Protein AF-A0A7C4DKN0-F1 (afdb_monomer_lite)

Structure (mmCIF, N/CA/C/O backbone):
data_AF-A0A7C4DKN0-F1
#
_entry.id   AF-A0A7C4DKN0-F1
#
loop_
_atom_site.group_PDB
_atom_site.id
_atom_site.type_symbol
_atom_site.label_atom_id
_atom_site.label_alt_id
_atom_site.label_comp_id
_atom_site.label_asym_id
_atom_site.label_entity_id
_atom_site.label_seq_id
_atom_site.pdbx_PDB_ins_code
_atom_site.Cartn_x
_atom_site.Cartn_y
_atom_site.Cartn_z
_atom_site.occupancy
_atom_site.B_iso_or_equiv
_atom_site.auth_seq_id
_atom_site.auth_comp_id
_atom_site.auth_asym_id
_atom_site.auth_atom_id
_atom_site.pdbx_PDB_model_num
ATOM 1 N N . MET A 1 1 ? -18.391 1.505 6.468 1.00 79.38 1 MET A N 1
ATOM 2 C CA . MET A 1 1 ? -19.465 0.574 6.854 1.00 79.38 1 MET A CA 1
ATOM 3 C C . MET A 1 1 ? -19.474 0.459 8.360 1.00 79.38 1 MET A C 1
ATOM 5 O O . MET A 1 1 ? -18.388 0.571 8.924 1.00 79.38 1 MET A O 1
ATOM 9 N N . ASP A 1 2 ? -20.644 0.269 8.961 1.00 76.69 2 ASP A N 1
ATOM 10 C CA . ASP A 1 2 ? -20.774 -0.026 10.389 1.00 76.69 2 ASP A CA 1
ATOM 11 C C . ASP A 1 2 ? -20.245 -1.444 10.713 1.00 76.69 2 ASP A C 1
ATOM 13 O O . ASP A 1 2 ? -19.720 -2.154 9.838 1.00 76.69 2 ASP A O 1
ATOM 17 N N . GLU A 1 3 ? -20.388 -1.875 11.966 1.00 69.94 3 GLU A N 1
ATOM 18 C CA . GLU A 1 3 ? -19.996 -3.216 12.409 1.00 69.94 3 GLU A CA 1
ATOM 19 C C . GLU A 1 3 ? -20.795 -4.341 11.725 1.00 69.94 3 GLU A C 1
ATOM 21 O O . GLU A 1 3 ? -20.265 -5.439 11.532 1.00 69.94 3 GLU A O 1
ATOM 26 N N . HIS A 1 4 ? -22.010 -4.043 11.257 1.00 76.62 4 HIS A N 1
ATOM 27 C CA . HIS A 1 4 ? -22.906 -4.955 10.541 1.00 76.62 4 HIS A CA 1
ATOM 28 C C . HIS A 1 4 ? -22.703 -4.951 9.016 1.00 76.62 4 HIS A C 1
ATOM 30 O O . HIS A 1 4 ? -23.285 -5.773 8.310 1.00 76.62 4 HIS A O 1
ATOM 36 N N . GLY A 1 5 ? -21.849 -4.069 8.490 1.00 74.81 5 GLY A N 1
ATOM 37 C CA . GLY A 1 5 ? -21.560 -3.958 7.061 1.00 74.81 5 GLY A CA 1
ATOM 38 C C . GLY A 1 5 ? -22.416 -2.940 6.296 1.00 74.81 5 GLY A C 1
ATOM 39 O O . GLY A 1 5 ? -22.242 -2.819 5.083 1.00 74.81 5 GLY A O 1
ATOM 40 N N . ASN A 1 6 ? -23.275 -2.167 6.962 1.00 80.81 6 ASN A N 1
ATOM 41 C CA . ASN A 1 6 ? -24.103 -1.139 6.327 1.00 80.81 6 ASN A CA 1
ATOM 42 C C . ASN A 1 6 ? -23.279 0.110 5.989 1.00 80.81 6 ASN A C 1
ATOM 44 O O . ASN A 1 6 ? -22.376 0.499 6.731 1.00 80.81 6 ASN A O 1
ATOM 48 N N . GLU A 1 7 ? -23.562 0.779 4.868 1.00 86.81 7 GLU A N 1
ATOM 49 C CA . GLU A 1 7 ? -22.899 2.043 4.515 1.00 86.81 7 GLU A CA 1
ATOM 50 C C . GLU A 1 7 ? -23.314 3.148 5.506 1.00 86.81 7 GLU A C 1
ATOM 52 O O . GLU A 1 7 ? -24.445 3.612 5.472 1.00 86.81 7 GLU A O 1
ATOM 57 N N . MET A 1 8 ? -22.402 3.583 6.388 1.00 83.50 8 MET A N 1
ATOM 58 C CA . MET A 1 8 ? -22.687 4.685 7.327 1.00 83.50 8 MET A CA 1
ATOM 59 C C . MET A 1 8 ? -22.784 6.033 6.614 1.00 83.50 8 MET A C 1
ATOM 61 O O . MET A 1 8 ? -23.611 6.875 6.945 1.00 83.50 8 MET A O 1
ATOM 65 N N . TRP A 1 9 ? -21.873 6.269 5.671 1.00 87.44 9 TRP A N 1
ATOM 66 C CA . TRP A 1 9 ? -21.805 7.498 4.897 1.00 87.44 9 TRP A CA 1
ATOM 67 C C . TRP A 1 9 ? -20.869 7.338 3.704 1.00 87.44 9 TRP A C 1
ATOM 69 O O . TRP A 1 9 ? -19.957 6.507 3.697 1.00 87.44 9 TRP A O 1
ATOM 79 N N . ARG A 1 10 ? -21.070 8.211 2.718 1.00 87.88 10 ARG A N 1
ATOM 80 C CA . ARG A 1 10 ? -20.241 8.350 1.524 1.00 87.88 10 ARG A CA 1
ATOM 81 C C . ARG A 1 10 ? -19.612 9.737 1.503 1.00 87.88 10 ARG A C 1
ATOM 83 O O . ARG A 1 10 ? -20.308 10.732 1.678 1.00 87.88 10 ARG A O 1
ATOM 90 N N . ILE A 1 11 ? -18.300 9.804 1.285 1.00 84.69 11 ILE A N 1
ATOM 91 C CA . ILE A 1 11 ? -17.563 11.066 1.146 1.00 84.69 11 ILE A CA 1
ATOM 92 C C . ILE A 1 11 ? -16.889 11.082 -0.220 1.00 84.69 11 ILE A C 1
ATOM 94 O O . ILE A 1 11 ? -16.156 10.157 -0.569 1.00 84.69 11 ILE A O 1
ATOM 98 N N . ALA A 1 12 ? -17.138 12.142 -0.986 1.00 81.69 12 ALA A N 1
ATOM 99 C CA . ALA A 1 12 ? -16.414 12.423 -2.215 1.00 81.69 12 ALA A CA 1
ATOM 100 C C . ALA A 1 12 ? -15.190 13.295 -1.901 1.00 81.69 12 ALA A C 1
ATOM 102 O O . ALA A 1 12 ? -15.287 14.272 -1.161 1.00 81.69 12 ALA A O 1
ATOM 103 N N . GLY A 1 13 ? -14.037 12.935 -2.461 1.00 76.44 13 GLY A N 1
ATOM 104 C CA . GLY A 1 13 ? -12.805 13.717 -2.367 1.00 76.44 13 GLY A CA 1
ATOM 105 C C . GLY A 1 13 ? -12.349 14.253 -3.720 1.00 76.44 13 GLY A C 1
ATOM 106 O O . GLY A 1 13 ? -13.063 14.190 -4.720 1.00 76.44 13 GLY A O 1
ATOM 107 N N . ARG A 1 14 ? -11.120 14.768 -3.754 1.00 77.00 14 ARG A N 1
ATOM 108 C CA . ARG A 1 14 ? -10.420 15.136 -4.989 1.00 77.00 14 ARG A CA 1
ATOM 109 C C . ARG A 1 14 ? -9.762 13.900 -5.606 1.00 77.00 14 ARG A C 1
ATOM 111 O O . ARG A 1 14 ? -9.652 12.853 -4.976 1.00 77.00 14 ARG A O 1
ATOM 118 N N . ARG A 1 15 ? -9.234 14.052 -6.828 1.00 68.56 15 ARG A N 1
ATOM 119 C CA . ARG A 1 15 ? -8.551 12.982 -7.584 1.00 68.56 15 ARG A CA 1
ATOM 120 C C . ARG A 1 15 ? -7.482 12.227 -6.779 1.00 68.56 15 ARG A C 1
ATOM 122 O O . ARG A 1 15 ? -7.258 11.053 -7.039 1.00 68.56 15 ARG A O 1
ATOM 129 N N . THR A 1 16 ? -6.802 12.904 -5.856 1.00 69.00 16 THR A N 1
ATOM 130 C CA . THR A 1 16 ? -5.643 12.368 -5.127 1.00 69.00 16 THR A CA 1
ATOM 131 C C . THR A 1 16 ? -5.848 12.281 -3.619 1.00 69.00 16 THR A C 1
ATOM 133 O O . THR A 1 16 ? -4.931 11.862 -2.922 1.00 69.00 16 THR A O 1
ATOM 136 N N . SER A 1 17 ? -6.996 12.711 -3.090 1.00 73.56 17 SER A N 1
ATOM 137 C CA . SER A 1 17 ? -7.225 12.705 -1.645 1.00 73.56 17 SER A CA 1
ATOM 138 C C . SER A 1 17 ? -8.704 12.749 -1.286 1.00 73.56 17 SER A C 1
ATOM 140 O O . SER A 1 17 ? -9.500 13.457 -1.901 1.00 73.56 17 SER A O 1
ATOM 142 N N . VAL A 1 18 ? -9.051 12.027 -0.227 1.00 79.44 18 VAL A N 1
ATOM 143 C CA . VAL A 1 18 ? -10.327 12.139 0.477 1.00 79.44 18 VAL A CA 1
ATOM 144 C C . VAL A 1 18 ? -9.994 12.586 1.894 1.00 79.44 18 VAL A C 1
ATOM 146 O O . VAL A 1 18 ? -9.136 11.986 2.534 1.00 79.44 18 VAL A O 1
ATOM 149 N N . SER A 1 19 ? -10.638 13.650 2.370 1.00 83.69 19 SER A N 1
ATOM 150 C CA . SER A 1 19 ? -10.526 14.083 3.763 1.00 83.69 19 SER A CA 1
ATOM 151 C C . SER A 1 19 ? -11.803 13.689 4.492 1.00 83.69 19 SER A C 1
ATOM 153 O O . SER A 1 19 ? -12.901 13.967 4.009 1.00 83.69 19 SER A O 1
ATOM 155 N N . ILE A 1 20 ? -11.654 13.002 5.622 1.00 86.75 20 ILE A N 1
ATOM 156 C CA . ILE A 1 20 ? -12.771 12.661 6.499 1.00 86.75 20 ILE A CA 1
ATOM 157 C C . ILE A 1 20 ? -12.892 13.789 7.533 1.00 86.75 20 ILE A C 1
ATOM 159 O O . ILE A 1 20 ? -11.918 14.017 8.257 1.00 86.75 20 ILE A O 1
ATOM 163 N N . PRO A 1 21 ? -14.044 14.480 7.615 1.00 87.81 21 PRO A N 1
ATOM 164 C CA . PRO A 1 21 ? -14.259 15.549 8.583 1.00 87.81 21 PRO A CA 1
ATOM 165 C C . PRO A 1 21 ? -14.038 15.078 10.022 1.00 87.81 21 PRO A C 1
ATOM 167 O O . PRO A 1 21 ? -14.437 13.964 10.374 1.00 87.81 21 PRO A O 1
ATOM 170 N N . THR A 1 22 ? -13.407 15.917 10.846 1.00 87.88 22 THR A N 1
ATOM 171 C CA . THR A 1 22 ? -12.997 15.584 12.220 1.00 87.88 22 THR A CA 1
ATOM 172 C C . THR A 1 22 ? -14.174 15.151 13.091 1.00 87.88 22 THR A C 1
ATOM 174 O O . THR A 1 22 ? -14.055 14.213 13.875 1.00 87.88 22 THR A O 1
ATOM 177 N N . GLU A 1 23 ? -15.348 15.754 12.907 1.00 89.12 23 GLU A N 1
ATOM 178 C CA . GLU A 1 23 ? -16.578 15.408 13.624 1.00 89.12 23 GLU A CA 1
ATOM 179 C C . GLU A 1 23 ? -17.045 13.965 13.370 1.00 89.12 23 GLU A C 1
ATOM 181 O O . GLU A 1 23 ? -17.764 13.389 14.184 1.00 89.12 23 GLU A O 1
ATOM 186 N N . LYS A 1 24 ? -16.601 13.337 12.272 1.00 87.38 24 LYS A N 1
ATOM 187 C CA . LYS A 1 24 ? -16.901 11.932 11.961 1.00 87.38 24 LYS A CA 1
ATOM 188 C C . LYS A 1 24 ? -15.871 10.956 12.523 1.00 87.38 24 LYS A C 1
ATOM 190 O O . LYS A 1 24 ? -16.097 9.749 12.454 1.00 87.38 24 LYS A O 1
ATOM 195 N N . HIS A 1 25 ? -14.751 11.430 13.078 1.00 90.00 25 HIS A N 1
ATOM 196 C CA . HIS A 1 25 ? -13.654 10.554 13.513 1.00 90.00 25 HIS A CA 1
ATOM 197 C C . HIS A 1 25 ? -14.057 9.628 14.658 1.00 90.00 25 HIS A C 1
ATOM 199 O O . HIS A 1 25 ? -13.599 8.492 14.702 1.00 90.00 25 HIS A O 1
ATOM 205 N N . GLN A 1 26 ? -14.975 10.062 15.524 1.00 88.88 26 GLN A N 1
ATOM 206 C CA . GLN A 1 26 ? -15.505 9.240 16.620 1.00 88.88 26 GLN A CA 1
ATOM 207 C C . GLN A 1 26 ? -16.286 8.008 16.132 1.00 88.88 26 GLN A C 1
ATOM 209 O O . GLN A 1 26 ? -16.460 7.058 16.885 1.00 88.88 26 GLN A O 1
ATOM 214 N N . GLN A 1 27 ? -16.725 8.000 14.869 1.00 88.38 27 GLN A N 1
ATOM 215 C CA . GLN A 1 27 ? -17.439 6.881 14.249 1.00 88.38 27 GLN A CA 1
ATOM 216 C C . GLN A 1 27 ? -16.493 5.917 13.518 1.00 88.38 27 GLN A C 1
ATOM 218 O O . GLN A 1 27 ? -16.951 4.946 12.931 1.00 88.38 27 GLN A O 1
ATOM 223 N N . LEU A 1 28 ? -15.186 6.186 13.460 1.00 90.31 28 LEU A N 1
ATOM 224 C CA . LEU A 1 28 ? -14.227 5.325 12.759 1.00 90.31 28 LEU A CA 1
ATOM 225 C C . LEU A 1 28 ? -13.842 4.051 13.533 1.00 90.31 28 LEU A C 1
ATOM 227 O O . LEU A 1 28 ? -13.706 3.013 12.878 1.00 90.31 28 LEU A O 1
ATOM 231 N N . PRO A 1 29 ? -13.672 4.067 14.870 1.00 91.50 29 PRO A N 1
ATOM 232 C CA . PRO A 1 29 ? -13.256 2.876 15.602 1.00 91.50 29 PRO A CA 1
ATOM 233 C C . PRO A 1 29 ? -14.167 1.668 15.342 1.00 91.50 29 PRO A C 1
ATOM 235 O O . PRO A 1 29 ? -15.387 1.792 15.321 1.00 91.50 29 PRO A O 1
ATOM 238 N N . GLY A 1 30 ? -13.573 0.494 15.101 1.00 89.12 30 GLY A N 1
ATOM 239 C CA . GLY A 1 30 ? -14.299 -0.766 14.859 1.00 89.12 30 GLY A CA 1
ATOM 240 C C . GLY A 1 30 ? -14.945 -0.912 13.471 1.00 89.12 30 GLY A C 1
ATOM 241 O O . GLY A 1 30 ? -15.369 -2.008 13.091 1.00 89.12 30 GLY A O 1
ATOM 242 N N . ASN A 1 31 ? -14.949 0.150 12.665 1.00 92.06 31 ASN A N 1
ATOM 243 C CA . ASN A 1 31 ? -15.647 0.192 11.384 1.00 92.06 31 ASN A CA 1
ATOM 244 C C . ASN A 1 31 ? -14.744 -0.108 10.180 1.00 92.06 31 ASN A C 1
ATOM 246 O O . ASN A 1 31 ? -13.528 -0.287 10.302 1.00 92.06 31 ASN A O 1
ATOM 250 N N . ILE A 1 32 ? -15.359 -0.225 8.997 1.00 93.44 32 ILE A N 1
ATOM 251 C CA . ILE A 1 32 ? -14.646 -0.471 7.733 1.00 93.44 32 ILE A CA 1
ATOM 252 C C . ILE A 1 32 ? -14.614 0.806 6.895 1.00 93.44 32 ILE A C 1
ATOM 254 O O . ILE A 1 32 ? -15.672 1.323 6.519 1.00 93.44 32 ILE A O 1
ATOM 258 N N . LEU A 1 33 ? -13.422 1.251 6.501 1.00 93.75 33 LEU A N 1
ATOM 259 C CA . LEU A 1 33 ? -13.241 2.296 5.495 1.00 93.75 33 LEU A CA 1
ATOM 260 C C . LEU A 1 33 ? -13.030 1.673 4.109 1.00 93.75 33 LEU A C 1
ATOM 262 O O . LEU A 1 33 ? -12.245 0.742 3.949 1.00 93.75 33 LEU A O 1
ATOM 266 N N . VAL A 1 34 ? -13.710 2.197 3.091 1.00 92.88 34 VAL A N 1
ATOM 267 C CA . VAL A 1 34 ? -13.541 1.776 1.693 1.00 92.88 34 VAL A CA 1
ATOM 268 C C . VAL A 1 34 ? -13.244 3.004 0.845 1.00 92.88 34 VAL A C 1
ATOM 270 O O . VAL A 1 34 ? -13.986 3.980 0.911 1.00 92.88 34 VAL A O 1
ATOM 273 N N . HIS A 1 35 ? -12.190 2.951 0.033 1.00 91.12 35 HIS A N 1
ATOM 274 C CA . HIS A 1 35 ? -11.882 3.977 -0.960 1.00 91.12 35 HIS A CA 1
ATOM 275 C C . HIS A 1 35 ? -11.613 3.349 -2.334 1.00 91.12 35 HIS A C 1
ATOM 277 O O . HIS A 1 35 ? -11.283 2.167 -2.447 1.00 91.12 35 HIS A O 1
ATOM 283 N N . ASN A 1 36 ? -11.773 4.143 -3.393 1.00 89.31 36 ASN A N 1
ATOM 284 C CA . ASN A 1 36 ? -11.681 3.678 -4.776 1.00 89.31 36 ASN A CA 1
ATOM 285 C C . ASN A 1 36 ? -10.457 4.276 -5.479 1.00 89.31 36 ASN A C 1
ATOM 287 O O . ASN A 1 36 ? -10.170 5.460 -5.315 1.00 89.31 36 ASN A O 1
ATOM 291 N N . HIS A 1 37 ? -9.788 3.488 -6.320 1.00 88.88 37 HIS A N 1
ATOM 292 C CA . HIS A 1 37 ? -8.804 3.955 -7.302 1.00 88.88 37 HIS A CA 1
ATOM 293 C C . HIS A 1 37 ? -9.436 3.809 -8.689 1.00 88.88 37 HIS A C 1
ATOM 295 O O . HIS A 1 37 ? -9.289 2.762 -9.307 1.00 88.88 37 HIS A O 1
ATOM 301 N N . PRO A 1 38 ? -10.189 4.804 -9.184 1.00 84.44 38 PRO A N 1
ATOM 302 C CA . PRO A 1 38 ? -11.074 4.612 -10.337 1.00 84.44 38 PRO A CA 1
ATOM 303 C C . PRO A 1 38 ? -10.343 4.502 -11.680 1.00 84.44 38 PRO A C 1
ATOM 305 O O . PRO A 1 38 ? -10.955 4.159 -12.682 1.00 84.44 38 PRO A O 1
ATOM 308 N N . GLN A 1 39 ? -9.057 4.848 -11.727 1.00 85.94 39 GLN A N 1
ATOM 309 C CA . GLN A 1 39 ? -8.314 4.947 -12.976 1.00 85.94 39 GLN A CA 1
ATOM 310 C C . GLN A 1 39 ? -7.658 3.607 -13.335 1.00 85.94 39 GLN A C 1
ATOM 312 O O . GLN A 1 39 ? -6.993 3.012 -12.489 1.00 85.94 39 GLN A O 1
ATOM 317 N N . GLU A 1 40 ? -7.771 3.174 -14.593 1.00 86.44 40 GLU A N 1
ATOM 318 C CA . GLU A 1 40 ? -7.178 1.919 -15.093 1.00 86.44 40 GLU A CA 1
ATOM 319 C C . GLU A 1 40 ? -5.657 1.861 -14.897 1.00 86.44 40 GLU A C 1
ATOM 321 O O . GLU A 1 40 ? -5.110 0.829 -14.514 1.00 86.44 40 GLU A O 1
ATOM 326 N N . GLN A 1 41 ? -4.954 2.989 -15.041 1.00 85.25 41 GLN A N 1
ATOM 327 C CA . GLN A 1 41 ? -3.514 3.060 -14.761 1.00 85.25 41 GLN A CA 1
ATOM 328 C C . GLN A 1 41 ? -3.150 2.766 -13.296 1.00 85.25 41 GLN A C 1
ATOM 330 O O . GLN A 1 41 ? -1.996 2.462 -13.000 1.00 85.25 41 GLN A O 1
ATOM 335 N N . ASN A 1 42 ? -4.127 2.846 -12.387 1.00 85.56 42 ASN A N 1
ATOM 336 C CA . ASN A 1 42 ? -3.962 2.558 -10.967 1.00 85.56 42 ASN A CA 1
ATOM 337 C C . ASN A 1 42 ? -4.513 1.173 -10.588 1.00 85.56 42 ASN A C 1
ATOM 339 O O . ASN A 1 42 ? -4.554 0.839 -9.408 1.00 85.56 42 ASN A O 1
ATOM 343 N N . ALA A 1 43 ? -4.924 0.349 -11.560 1.00 89.50 43 ALA A N 1
ATOM 344 C CA . ALA A 1 43 ? -5.594 -0.924 -11.303 1.00 89.50 43 ALA A CA 1
ATOM 345 C C . ALA A 1 43 ? -4.770 -1.896 -10.442 1.00 89.50 43 ALA A C 1
ATOM 347 O O . ALA A 1 43 ? -5.346 -2.684 -9.691 1.00 89.50 43 ALA A O 1
ATOM 348 N N . ASP A 1 44 ? -3.440 -1.828 -10.516 1.00 92.12 44 ASP A N 1
ATOM 349 C CA . ASP A 1 44 ? -2.529 -2.673 -9.737 1.00 92.12 44 ASP A CA 1
ATOM 350 C C . ASP A 1 44 ? -2.032 -2.005 -8.433 1.00 92.12 44 ASP A C 1
ATOM 352 O O . ASP A 1 44 ? -1.320 -2.641 -7.659 1.00 92.12 44 ASP A O 1
ATOM 356 N N . PHE A 1 45 ? -2.372 -0.739 -8.156 1.00 92.38 45 PHE A N 1
ATOM 357 C CA . PHE A 1 45 ? -1.871 -0.030 -6.974 1.00 92.38 45 PHE A CA 1
ATOM 358 C C . PHE A 1 45 ? -2.635 -0.410 -5.704 1.00 92.38 45 PHE A C 1
ATOM 360 O O . PHE A 1 45 ? -3.859 -0.382 -5.645 1.00 92.38 45 PHE A O 1
ATOM 367 N N . THR A 1 46 ? -1.880 -0.760 -4.665 1.00 94.50 46 THR A N 1
ATOM 368 C CA . THR A 1 46 ? -2.399 -1.164 -3.353 1.00 94.50 46 THR A CA 1
ATOM 369 C C . THR A 1 46 ? -2.634 0.013 -2.416 1.00 94.50 46 THR A C 1
ATOM 371 O O . THR A 1 46 ? -2.370 1.161 -2.757 1.00 94.50 46 THR A O 1
ATOM 374 N N . LEU A 1 47 ? -3.087 -0.311 -1.203 1.00 94.44 47 LEU A N 1
ATOM 375 C CA . LEU A 1 47 ? -3.035 0.554 -0.025 1.00 94.44 47 LEU A CA 1
ATOM 376 C C . LEU A 1 47 ? -1.640 1.186 0.138 1.00 94.44 47 LEU A C 1
ATOM 378 O O . LEU A 1 47 ? -0.631 0.482 0.103 1.00 94.44 47 LEU A O 1
ATOM 382 N N . SER A 1 48 ? -1.597 2.494 0.332 1.00 93.69 48 SER A N 1
ATOM 383 C CA . SER A 1 48 ? -0.408 3.270 0.686 1.00 93.69 48 SER A CA 1
ATOM 384 C C . SER A 1 48 ? -0.041 3.109 2.166 1.00 93.69 48 SER A C 1
ATOM 386 O O . SER A 1 48 ? -0.787 2.527 2.953 1.00 93.69 48 SER A O 1
ATOM 388 N N . ASP A 1 49 ? 1.106 3.645 2.576 1.00 94.56 49 ASP A N 1
ATOM 389 C CA . ASP A 1 49 ? 1.436 3.811 3.993 1.00 94.56 49 ASP A CA 1
ATOM 390 C C . ASP A 1 49 ? 0.421 4.685 4.732 1.00 94.56 49 ASP A C 1
ATOM 392 O O . ASP A 1 49 ? 0.044 4.341 5.850 1.00 94.56 49 ASP A O 1
ATOM 396 N N . ALA A 1 50 ? -0.077 5.748 4.095 1.00 93.62 50 ALA A N 1
ATOM 397 C CA . ALA A 1 50 ? -1.106 6.608 4.675 1.00 93.62 50 ALA A CA 1
ATOM 398 C C . ALA A 1 50 ? -2.393 5.831 5.002 1.00 93.62 50 ALA A C 1
ATOM 400 O O . ALA A 1 50 ? -3.010 6.070 6.036 1.00 93.62 50 ALA A O 1
ATOM 401 N N . ASP A 1 51 ? -2.766 4.851 4.174 1.00 94.81 51 ASP A N 1
ATOM 402 C CA . ASP A 1 51 ? -3.921 3.986 4.431 1.00 94.81 51 ASP A CA 1
ATOM 403 C C . ASP A 1 51 ? -3.731 3.127 5.688 1.00 94.81 51 ASP A C 1
ATOM 405 O O . ASP A 1 51 ? -4.645 2.997 6.504 1.00 94.81 51 ASP A O 1
ATOM 409 N N . ALA A 1 52 ? -2.537 2.557 5.867 1.00 94.94 52 ALA A N 1
ATOM 410 C CA . ALA A 1 52 ? -2.211 1.768 7.051 1.00 94.94 52 ALA A CA 1
ATOM 411 C C . ALA A 1 52 ? -2.113 2.644 8.309 1.00 94.94 52 ALA A C 1
ATOM 413 O O . ALA A 1 52 ? -2.601 2.255 9.369 1.00 94.94 52 ALA A O 1
ATOM 414 N N . GLN A 1 53 ? -1.532 3.842 8.196 1.00 95.19 53 GLN A N 1
ATOM 415 C CA . GLN A 1 53 ? -1.502 4.811 9.291 1.00 95.19 53 GLN A CA 1
ATOM 416 C C . GLN A 1 53 ? -2.912 5.210 9.708 1.00 95.19 53 GLN A C 1
ATOM 418 O O . GLN A 1 53 ? -3.223 5.156 10.893 1.00 95.19 53 GLN A O 1
ATOM 423 N N . PHE A 1 54 ? -3.777 5.527 8.744 1.00 94.31 54 PHE A N 1
ATOM 424 C CA . PHE A 1 54 ? -5.159 5.903 9.009 1.00 94.31 54 PHE A CA 1
ATOM 425 C C . PHE A 1 54 ? -5.938 4.761 9.677 1.00 94.31 54 PHE A C 1
ATOM 427 O O . PHE A 1 54 ? -6.623 4.983 10.676 1.00 94.31 54 PHE A O 1
ATOM 434 N N . LEU A 1 55 ? -5.779 3.527 9.175 1.00 95.19 55 LEU A N 1
ATOM 435 C CA . LEU A 1 55 ? -6.323 2.309 9.788 1.00 95.19 55 LEU A CA 1
ATOM 436 C C . LEU A 1 55 ? -5.942 2.206 11.273 1.00 95.19 55 LEU A C 1
ATOM 438 O O . LEU A 1 55 ? -6.813 2.018 12.121 1.00 95.19 55 LEU A O 1
ATOM 442 N N . ILE A 1 56 ? -4.650 2.346 11.578 1.00 95.69 56 ILE A N 1
ATOM 443 C CA . ILE A 1 56 ? -4.101 2.172 12.927 1.00 95.69 56 ILE A CA 1
ATOM 444 C C . ILE A 1 56 ? -4.507 3.323 13.852 1.00 95.69 56 ILE A C 1
ATOM 446 O O . ILE A 1 56 ? -5.006 3.078 14.946 1.00 95.69 56 ILE A O 1
ATOM 450 N N . GLN A 1 57 ? -4.305 4.570 13.426 1.00 93.94 57 GLN A N 1
ATOM 451 C CA . GLN A 1 57 ? -4.525 5.764 14.249 1.00 93.94 57 GLN A CA 1
ATOM 452 C C . GLN A 1 57 ? -5.988 5.912 14.664 1.00 93.94 57 GLN A C 1
ATOM 454 O O . GLN A 1 57 ? -6.271 6.224 15.819 1.00 93.94 57 GLN A O 1
ATOM 459 N N . HIS A 1 58 ? -6.914 5.626 13.748 1.00 92.44 58 HIS A N 1
ATOM 460 C CA . HIS A 1 58 ? -8.347 5.761 13.999 1.00 92.44 58 HIS A CA 1
ATOM 461 C C . HIS A 1 58 ? -9.013 4.468 14.487 1.00 92.44 58 HIS A C 1
ATOM 463 O O . HIS A 1 58 ? -10.234 4.431 14.625 1.00 92.44 58 HIS A O 1
ATOM 469 N N . GLY A 1 59 ? -8.237 3.408 14.748 1.00 92.06 59 GLY A N 1
ATOM 470 C CA . GLY A 1 59 ? -8.758 2.150 15.287 1.00 92.06 59 GLY A CA 1
ATOM 471 C C . GLY A 1 59 ? -9.794 1.477 14.382 1.00 92.06 59 GLY A C 1
ATOM 472 O O . GLY A 1 59 ? -10.700 0.805 14.877 1.00 92.06 59 GLY A O 1
ATOM 473 N N . LEU A 1 60 ? -9.696 1.676 13.064 1.00 93.25 60 LEU A N 1
ATOM 474 C CA . LEU A 1 60 ? -10.573 1.017 12.100 1.00 93.25 60 LEU A CA 1
ATOM 475 C C . LEU A 1 60 ? -10.391 -0.502 12.211 1.00 93.25 60 LEU A C 1
ATOM 477 O O . LEU A 1 60 ? -9.285 -1.006 12.396 1.00 93.25 60 LEU A O 1
ATOM 481 N N . ARG A 1 61 ? -11.465 -1.268 12.027 1.00 92.56 61 ARG A N 1
ATOM 482 C CA . ARG A 1 61 ? -11.349 -2.729 11.917 1.00 92.56 61 ARG A CA 1
ATOM 483 C C . ARG A 1 61 ? -10.670 -3.124 10.612 1.00 92.56 61 ARG A C 1
ATOM 485 O O . ARG A 1 61 ? -9.908 -4.089 10.566 1.00 92.56 61 ARG A O 1
ATOM 492 N N . GLN A 1 62 ? -10.968 -2.389 9.543 1.00 94.81 62 GLN A N 1
ATOM 493 C CA . GLN A 1 62 ? -10.465 -2.684 8.210 1.00 94.81 62 GLN A CA 1
ATOM 494 C C . GLN A 1 62 ? -10.442 -1.445 7.318 1.00 94.81 62 GLN A C 1
ATOM 496 O O . GLN A 1 62 ? -11.330 -0.594 7.380 1.00 94.81 62 GLN A O 1
ATOM 501 N N . ILE A 1 63 ? -9.480 -1.410 6.403 1.00 95.94 63 ILE A N 1
ATOM 502 C CA . ILE A 1 63 ? -9.475 -0.515 5.249 1.00 95.94 63 ILE A CA 1
ATOM 503 C C . ILE A 1 63 ? -9.443 -1.324 3.949 1.00 95.94 63 ILE A C 1
ATOM 505 O O . ILE A 1 63 ? -8.775 -2.358 3.852 1.00 95.94 63 ILE A O 1
ATOM 509 N N . ARG A 1 64 ? -10.197 -0.873 2.944 1.00 95.62 64 ARG A N 1
ATOM 510 C CA . ARG A 1 64 ? -10.271 -1.489 1.616 1.00 95.62 64 ARG A CA 1
ATOM 511 C C . ARG A 1 64 ? -9.962 -0.462 0.531 1.00 95.62 64 ARG A C 1
ATOM 513 O O . ARG A 1 64 ? -10.606 0.583 0.487 1.00 95.62 64 ARG A O 1
ATOM 520 N N . ALA A 1 65 ? -9.056 -0.806 -0.378 1.00 94.31 65 ALA A N 1
ATOM 521 C CA . ALA A 1 65 ? -8.874 -0.104 -1.645 1.00 94.31 65 ALA A CA 1
ATOM 522 C C . ALA A 1 65 ? -9.501 -0.934 -2.768 1.00 94.31 65 ALA A C 1
ATOM 524 O O . ALA A 1 65 ? -9.182 -2.114 -2.933 1.00 94.31 65 ALA A O 1
ATOM 525 N N . VAL A 1 66 ? -10.408 -0.332 -3.530 1.00 93.56 66 VAL A N 1
ATOM 526 C CA . VAL A 1 66 ? -11.087 -0.976 -4.656 1.00 93.56 66 VAL A CA 1
ATOM 527 C C . VAL A 1 66 ? -10.577 -0.369 -5.954 1.00 93.56 66 VAL A C 1
ATOM 529 O O . VAL A 1 66 ? -10.731 0.826 -6.194 1.00 93.56 66 VAL A O 1
ATOM 532 N N . THR A 1 67 ? -9.995 -1.200 -6.808 1.00 93.31 67 THR A N 1
ATOM 533 C CA . THR A 1 67 ? -9.521 -0.819 -8.141 1.00 93.31 67 THR A CA 1
ATOM 534 C C . THR A 1 67 ? -10.373 -1.512 -9.212 1.00 93.31 67 THR A C 1
ATOM 536 O O . THR A 1 67 ? -11.177 -2.392 -8.874 1.00 93.31 67 THR A O 1
ATOM 539 N N . PRO A 1 68 ? -10.236 -1.164 -10.505 1.00 93.81 68 PRO A N 1
ATOM 540 C CA . PRO A 1 68 ? -10.907 -1.883 -11.585 1.00 93.81 68 PR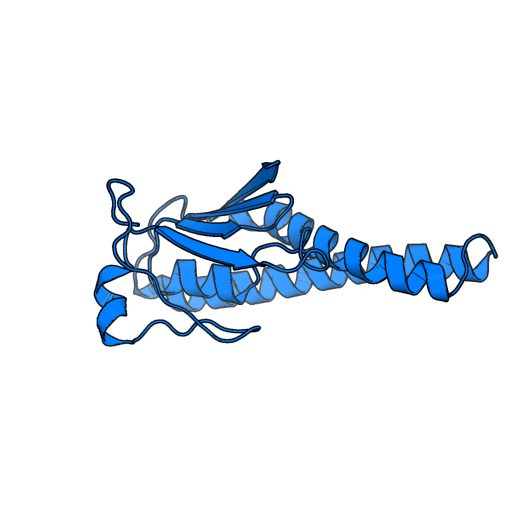O A CA 1
ATOM 541 C C . PRO A 1 68 ? -10.628 -3.392 -11.583 1.00 93.81 68 PRO A C 1
ATOM 543 O O . PRO A 1 68 ? -11.512 -4.182 -11.893 1.00 93.81 68 PRO A O 1
ATOM 546 N N . LYS A 1 69 ? -9.426 -3.804 -11.162 1.00 93.94 69 LYS A N 1
ATOM 547 C CA . LYS A 1 69 ? -8.940 -5.187 -11.282 1.00 93.94 69 LYS A CA 1
ATOM 548 C C . LYS A 1 69 ? -8.913 -5.959 -9.965 1.00 93.94 69 LYS A C 1
ATOM 550 O O . LYS A 1 69 ? -9.026 -7.186 -9.958 1.00 93.94 69 LYS A O 1
ATOM 555 N N . TYR A 1 70 ? -8.732 -5.260 -8.850 1.00 95.75 70 TYR A N 1
ATOM 556 C CA . TYR A 1 70 ? -8.500 -5.880 -7.555 1.00 95.75 70 TYR A CA 1
ATOM 557 C C . TYR A 1 70 ? -9.257 -5.183 -6.432 1.00 95.75 70 TYR A C 1
ATOM 559 O O . TYR A 1 70 ? -9.666 -4.025 -6.513 1.00 95.75 70 TYR A O 1
ATOM 567 N N . 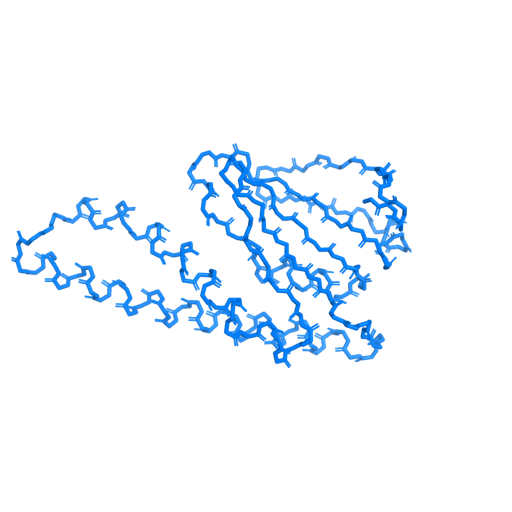ARG A 1 71 ? -9.404 -5.915 -5.334 1.00 96.19 71 ARG A N 1
ATOM 568 C CA . ARG A 1 71 ? -9.708 -5.371 -4.019 1.00 96.19 71 ARG A CA 1
ATOM 569 C C . ARG A 1 71 ? -8.531 -5.675 -3.102 1.00 96.19 71 ARG A C 1
ATOM 571 O O . ARG A 1 71 ? -8.130 -6.829 -2.955 1.00 96.19 71 ARG A O 1
ATOM 578 N N . PHE A 1 72 ? -7.986 -4.640 -2.481 1.00 96.88 72 PHE A N 1
ATOM 579 C CA . PHE A 1 72 ? -6.955 -4.753 -1.458 1.00 96.88 72 PHE A CA 1
ATOM 580 C C . PHE A 1 72 ? -7.581 -4.502 -0.102 1.00 96.88 72 PHE A C 1
ATOM 582 O O . PHE A 1 72 ? -8.360 -3.565 0.053 1.00 96.88 72 PHE A O 1
ATOM 589 N N . LEU A 1 73 ? -7.252 -5.345 0.866 1.00 96.81 73 LEU A N 1
ATOM 590 C CA . LEU A 1 73 ? -7.806 -5.293 2.208 1.00 96.81 73 LEU A CA 1
ATOM 591 C C . LEU A 1 73 ? -6.658 -5.280 3.206 1.00 96.81 73 LEU A C 1
ATOM 593 O O . LEU A 1 73 ? -5.680 -6.017 3.040 1.00 96.81 73 LEU A O 1
ATOM 597 N N . MET A 1 74 ? -6.802 -4.466 4.244 1.00 97.62 74 MET A N 1
ATOM 598 C CA . MET A 1 74 ? -5.948 -4.520 5.419 1.00 97.62 74 MET A CA 1
ATOM 599 C C . MET A 1 74 ? -6.789 -4.442 6.683 1.00 97.62 74 MET A C 1
ATOM 601 O O . MET A 1 74 ? -7.662 -3.586 6.791 1.00 97.62 74 MET A O 1
ATOM 605 N N . GLU A 1 75 ? -6.539 -5.353 7.615 1.00 96.19 75 GLU A N 1
ATOM 606 C CA . GLU A 1 75 ? -7.253 -5.472 8.888 1.00 96.19 75 GLU A CA 1
ATOM 607 C C . GLU A 1 75 ? -6.268 -5.411 10.051 1.00 96.19 75 GLU A C 1
ATOM 609 O O . GLU A 1 75 ? -5.153 -5.927 9.943 1.00 96.19 75 GLU A O 1
ATOM 614 N N . LEU A 1 76 ? -6.705 -4.859 11.182 1.00 92.12 76 LEU A N 1
ATOM 615 C CA . LEU A 1 76 ? -6.034 -5.082 12.459 1.00 92.12 76 LEU A CA 1
ATOM 616 C C . LEU A 1 76 ? -6.407 -6.481 12.962 1.00 92.12 76 LEU A C 1
ATOM 618 O O . LEU A 1 76 ? -7.576 -6.771 13.204 1.00 92.12 76 LEU A O 1
ATOM 622 N N . ALA A 1 77 ? -5.418 -7.360 13.133 1.00 88.69 77 ALA A N 1
ATOM 623 C CA . ALA A 1 77 ? -5.641 -8.699 13.677 1.00 88.69 77 ALA A CA 1
ATOM 624 C C . ALA A 1 77 ? -6.147 -8.644 15.126 1.00 88.69 77 ALA A C 1
ATOM 626 O O . ALA A 1 77 ? -6.869 -9.544 15.559 1.00 88.69 77 ALA A O 1
ATOM 627 N N . ARG A 1 78 ? -5.750 -7.601 15.865 1.00 84.19 78 ARG A N 1
ATOM 628 C CA . ARG A 1 78 ? -6.238 -7.248 17.201 1.00 84.19 78 ARG A CA 1
ATOM 629 C C . ARG A 1 78 ? -6.280 -5.721 17.335 1.00 84.19 78 ARG A C 1
ATOM 631 O O . ARG A 1 78 ? -5.391 -5.067 16.786 1.00 84.19 78 ARG A O 1
ATOM 638 N N . PRO A 1 79 ? -7.266 -5.151 18.048 1.00 82.25 79 PRO A N 1
ATOM 639 C CA . PRO A 1 79 ? -7.263 -3.730 18.374 1.00 82.25 79 PRO A CA 1
ATOM 640 C C . PRO A 1 79 ? -5.990 -3.344 19.135 1.00 82.25 79 PRO A C 1
ATOM 642 O O . PRO A 1 79 ? -5.536 -4.092 20.000 1.00 82.25 79 PRO A O 1
ATOM 645 N N . LEU A 1 80 ? -5.431 -2.181 18.808 1.00 86.62 80 LEU A N 1
ATOM 646 C CA . LEU A 1 80 ? -4.308 -1.590 19.536 1.00 86.62 80 LEU A CA 1
ATOM 647 C C . LEU A 1 80 ? -4.829 -0.606 20.582 1.00 86.62 80 LEU A C 1
ATOM 649 O O . LEU A 1 80 ? -5.779 0.145 20.315 1.00 86.62 80 LEU A O 1
ATOM 653 N N . GLU A 1 81 ? -4.166 -0.583 21.736 1.00 87.44 81 GLU A N 1
ATOM 654 C CA . GLU A 1 81 ? -4.380 0.442 22.756 1.00 87.44 81 GLU A CA 1
ATOM 655 C C . GLU A 1 81 ? -4.036 1.826 22.198 1.00 87.44 81 GLU A C 1
ATOM 657 O O . GLU A 1 81 ? -3.103 1.972 21.402 1.00 87.44 81 GLU A O 1
ATOM 662 N N . ASP A 1 82 ? -4.772 2.854 22.624 1.00 84.12 82 ASP A N 1
ATOM 663 C CA . ASP A 1 82 ? -4.621 4.219 22.103 1.00 84.12 82 ASP A CA 1
ATOM 664 C C . ASP A 1 82 ? -3.181 4.740 22.238 1.00 84.12 82 ASP A C 1
ATOM 666 O O . ASP A 1 82 ? -2.658 5.373 21.319 1.00 84.12 82 ASP A O 1
ATOM 670 N N . THR A 1 83 ? -2.502 4.390 23.334 1.00 89.50 83 THR A N 1
ATOM 671 C CA . THR A 1 83 ? -1.108 4.771 23.618 1.00 89.50 83 THR A CA 1
ATOM 672 C C . THR A 1 83 ? -0.100 4.191 22.621 1.00 89.50 83 THR A C 1
ATOM 674 O O . THR A 1 83 ? 0.970 4.764 22.429 1.00 89.50 83 THR A O 1
ATOM 677 N N . GLN A 1 84 ? -0.431 3.083 21.951 1.00 91.25 84 GLN A N 1
ATOM 678 C CA . GLN A 1 84 ? 0.461 2.377 21.026 1.00 91.25 84 GLN A CA 1
ATOM 679 C C . GLN A 1 84 ? 0.242 2.771 19.561 1.00 91.25 84 GLN A C 1
ATOM 681 O O . GLN A 1 84 ? 1.111 2.523 18.717 1.00 91.25 84 GLN A O 1
ATOM 686 N N . ARG A 1 85 ? -0.915 3.359 19.227 1.00 92.12 85 ARG A N 1
ATOM 687 C CA . ARG A 1 85 ? -1.336 3.578 17.832 1.00 92.12 85 ARG A CA 1
ATOM 688 C C . ARG A 1 85 ? -0.391 4.489 17.063 1.00 92.12 85 ARG A C 1
ATOM 690 O O . ARG A 1 85 ? -0.024 4.155 15.941 1.00 92.12 85 ARG A O 1
ATOM 697 N N . ALA A 1 86 ? 0.016 5.612 17.652 1.00 93.50 86 ALA A N 1
ATOM 698 C CA . ALA A 1 86 ? 0.862 6.591 16.970 1.00 93.50 86 ALA A CA 1
ATOM 699 C C . ALA A 1 86 ? 2.243 6.012 16.606 1.00 93.50 86 ALA A C 1
ATOM 701 O O . ALA A 1 86 ? 2.622 6.043 15.435 1.00 93.50 86 ALA A O 1
ATOM 702 N N . ASP A 1 87 ? 2.943 5.408 17.576 1.00 95.00 87 ASP A N 1
ATOM 703 C CA . ASP A 1 87 ? 4.247 4.760 17.351 1.00 95.00 87 ASP A CA 1
ATOM 704 C C . ASP A 1 87 ? 4.133 3.608 16.343 1.00 95.00 87 ASP A C 1
ATOM 706 O O . ASP A 1 87 ? 4.909 3.511 15.389 1.00 95.00 87 ASP A O 1
ATOM 710 N N . THR A 1 88 ? 3.115 2.756 16.500 1.00 95.50 88 THR A N 1
ATOM 711 C CA . THR A 1 88 ? 2.912 1.615 15.601 1.00 95.50 88 THR A CA 1
ATOM 712 C C . THR A 1 88 ? 2.643 2.078 14.170 1.00 95.50 88 THR A C 1
ATOM 714 O O . THR A 1 88 ? 3.252 1.555 13.236 1.00 95.50 88 THR A O 1
ATOM 717 N N . ALA A 1 89 ? 1.787 3.087 13.983 1.00 96.00 89 ALA A N 1
ATOM 718 C CA . ALA A 1 89 ? 1.489 3.662 12.675 1.00 96.00 89 ALA A CA 1
ATOM 719 C C . ALA A 1 89 ? 2.750 4.214 11.993 1.00 96.00 89 ALA A C 1
ATOM 721 O O . ALA A 1 89 ? 2.991 3.944 10.813 1.00 96.00 89 ALA A O 1
ATOM 722 N N . GLU A 1 90 ? 3.587 4.952 12.726 1.00 96.75 90 GLU A N 1
ATOM 723 C CA . GLU A 1 90 ? 4.833 5.497 12.187 1.00 96.75 90 GLU A CA 1
ATOM 724 C C . GLU A 1 90 ? 5.820 4.389 11.793 1.00 96.75 90 GLU A C 1
ATOM 726 O O . GLU A 1 90 ? 6.389 4.404 10.693 1.00 96.75 90 GLU A O 1
ATOM 731 N N . ARG A 1 91 ? 6.000 3.387 12.660 1.00 97.44 91 ARG A N 1
ATOM 732 C CA . ARG A 1 91 ? 6.899 2.256 12.401 1.00 97.44 91 ARG A CA 1
ATOM 733 C C . ARG A 1 91 ? 6.450 1.445 11.194 1.00 97.44 91 ARG A C 1
ATOM 735 O O . ARG A 1 91 ? 7.286 1.133 10.345 1.00 97.44 91 ARG A O 1
ATOM 742 N N . VAL A 1 92 ? 5.152 1.159 11.077 1.00 96.94 92 VAL A N 1
ATOM 743 C CA . VAL A 1 92 ? 4.561 0.468 9.921 1.00 96.94 92 VAL A CA 1
ATOM 744 C C . VAL A 1 92 ? 4.850 1.231 8.630 1.00 96.94 92 VAL A C 1
ATOM 746 O O . VAL A 1 92 ? 5.386 0.640 7.689 1.00 96.94 92 VAL A O 1
ATOM 749 N N . ALA A 1 93 ? 4.566 2.536 8.591 1.00 96.25 93 ALA A N 1
ATOM 750 C CA . ALA A 1 93 ? 4.789 3.371 7.410 1.00 96.25 93 ALA A CA 1
ATOM 751 C C . ALA A 1 93 ? 6.263 3.386 6.984 1.00 96.25 93 ALA A C 1
ATOM 753 O O . ALA A 1 93 ? 6.601 3.122 5.825 1.00 96.25 93 ALA A O 1
ATOM 754 N N . ARG A 1 94 ? 7.165 3.614 7.945 1.00 97.62 94 ARG A N 1
ATOM 755 C CA . ARG A 1 94 ? 8.613 3.653 7.710 1.00 97.62 94 ARG A CA 1
ATOM 756 C C . ARG A 1 94 ? 9.136 2.318 7.181 1.00 97.62 94 ARG A C 1
ATOM 758 O O . ARG A 1 94 ? 9.915 2.277 6.224 1.00 97.62 94 ARG A O 1
ATOM 765 N N . GLU A 1 95 ? 8.716 1.217 7.796 1.00 97.88 95 GLU A N 1
ATOM 766 C CA . GLU A 1 95 ? 9.125 -0.132 7.413 1.00 97.88 95 GLU A CA 1
ATOM 767 C C . GLU A 1 95 ? 8.592 -0.537 6.042 1.00 97.88 95 GLU A C 1
ATOM 769 O O . GLU A 1 95 ? 9.341 -1.114 5.243 1.00 97.88 95 GLU A O 1
ATOM 774 N N . TRP A 1 96 ? 7.336 -0.207 5.746 1.00 98.12 96 TRP A N 1
ATOM 775 C CA . TRP A 1 96 ? 6.744 -0.442 4.436 1.00 98.12 96 TRP A CA 1
ATOM 776 C C . TRP A 1 96 ? 7.501 0.313 3.352 1.00 98.12 96 TRP A C 1
ATOM 778 O O . TRP A 1 96 ? 7.983 -0.305 2.401 1.00 98.12 96 TRP A O 1
ATOM 788 N N . LEU A 1 97 ? 7.684 1.625 3.531 1.00 97.25 97 LEU A N 1
ATOM 789 C CA . LEU A 1 97 ? 8.320 2.484 2.537 1.00 97.25 97 LEU A CA 1
ATOM 790 C C . LEU A 1 97 ? 9.751 2.028 2.244 1.00 97.25 97 LEU A C 1
ATOM 792 O O . LEU A 1 97 ? 10.165 1.961 1.083 1.00 97.25 97 LEU A O 1
ATOM 796 N N . ARG A 1 98 ? 10.499 1.657 3.291 1.00 98.06 98 ARG A N 1
ATOM 797 C CA . ARG A 1 98 ? 11.840 1.080 3.160 1.00 98.06 98 ARG A CA 1
ATOM 798 C C . ARG A 1 98 ? 11.816 -0.194 2.316 1.00 98.06 98 ARG A C 1
ATOM 800 O O . ARG A 1 98 ? 12.562 -0.282 1.344 1.00 98.06 98 ARG A O 1
ATOM 807 N N . ASN A 1 99 ? 10.964 -1.165 2.653 1.00 98.12 99 ASN A N 1
ATOM 808 C CA . ASN A 1 99 ? 10.904 -2.437 1.925 1.00 98.12 99 ASN A CA 1
ATOM 809 C C . ASN A 1 99 ? 10.436 -2.246 0.475 1.00 98.12 99 ASN A C 1
ATOM 811 O O . ASN A 1 99 ? 11.054 -2.800 -0.434 1.00 98.12 99 ASN A O 1
ATOM 815 N N . ALA A 1 100 ? 9.407 -1.428 0.238 1.00 98.12 100 ALA A N 1
ATOM 816 C CA . ALA A 1 100 ? 8.892 -1.149 -1.099 1.00 98.12 100 ALA A CA 1
ATOM 817 C C . ALA A 1 100 ? 9.972 -0.523 -1.993 1.00 98.12 100 ALA A C 1
ATOM 819 O O . ALA A 1 100 ? 10.179 -0.969 -3.124 1.00 98.12 100 ALA A O 1
ATOM 820 N N . ARG A 1 101 ? 10.717 0.466 -1.478 1.00 98.06 101 ARG A N 1
ATOM 821 C CA . ARG A 1 101 ? 11.824 1.107 -2.208 1.00 98.06 101 ARG A CA 1
ATOM 822 C C . ARG A 1 101 ? 12.962 0.135 -2.503 1.00 98.06 101 ARG A C 1
ATOM 824 O O . ARG A 1 101 ? 13.459 0.139 -3.626 1.00 98.06 101 ARG A O 1
ATOM 831 N N . THR A 1 102 ? 13.356 -0.704 -1.545 1.00 98.31 102 THR A N 1
ATOM 832 C CA . THR A 1 102 ? 14.392 -1.728 -1.764 1.00 98.31 102 THR A CA 1
ATOM 833 C C . THR A 1 102 ? 13.982 -2.699 -2.871 1.00 98.31 102 THR A C 1
ATOM 835 O O . THR A 1 102 ? 14.692 -2.826 -3.867 1.00 98.31 102 THR A O 1
ATOM 838 N N . LEU A 1 103 ? 12.785 -3.285 -2.771 1.00 98.19 103 LEU A N 1
ATOM 839 C CA . LEU A 1 103 ? 12.249 -4.209 -3.777 1.00 98.19 103 LEU A CA 1
ATOM 840 C C . LEU A 1 103 ? 12.120 -3.547 -5.156 1.00 98.19 103 LEU A C 1
ATOM 842 O O . LEU A 1 103 ? 12.372 -4.165 -6.190 1.00 98.19 103 LEU A O 1
ATOM 846 N N . HIS A 1 104 ? 11.720 -2.274 -5.198 1.00 98.12 104 HIS A N 1
ATOM 847 C CA . HIS A 1 104 ? 11.634 -1.526 -6.447 1.00 98.12 104 HIS A CA 1
ATOM 848 C C . HIS A 1 104 ? 13.002 -1.285 -7.081 1.00 98.12 104 HIS A C 1
ATOM 850 O O . HIS A 1 104 ? 13.144 -1.506 -8.281 1.00 98.12 104 HIS A O 1
ATOM 856 N N . ARG A 1 105 ? 14.018 -0.903 -6.296 1.00 98.25 105 ARG A N 1
ATOM 857 C CA . ARG A 1 105 ? 15.394 -0.730 -6.789 1.00 98.25 105 ARG A CA 1
ATOM 858 C C . ARG A 1 105 ? 15.945 -2.025 -7.379 1.00 98.25 105 ARG A C 1
ATOM 860 O O . ARG A 1 105 ? 16.536 -1.995 -8.451 1.00 98.25 105 ARG A O 1
ATOM 867 N N . GLU A 1 106 ? 15.695 -3.167 -6.743 1.00 97.38 106 GLU A N 1
ATOM 868 C CA . GLU A 1 106 ? 16.100 -4.475 -7.275 1.00 97.38 106 GLU A CA 1
ATOM 869 C C . GLU A 1 106 ? 15.455 -4.772 -8.636 1.00 97.38 106 GLU A C 1
ATOM 871 O O . GLU A 1 106 ? 16.137 -5.179 -9.581 1.00 97.38 106 GLU A O 1
ATOM 876 N N . LYS A 1 107 ? 14.143 -4.536 -8.769 1.00 97.19 107 LYS A N 1
ATOM 877 C CA . LYS A 1 107 ? 13.423 -4.713 -10.040 1.00 97.19 107 LYS A CA 1
ATOM 878 C C . LYS A 1 107 ? 13.896 -3.721 -11.100 1.00 97.19 107 LYS A C 1
ATOM 880 O O . LYS A 1 107 ? 14.137 -4.122 -12.235 1.00 97.19 107 LYS A O 1
ATOM 885 N N . GLN A 1 108 ? 14.088 -2.457 -10.730 1.00 97.56 108 GLN A N 1
ATOM 886 C CA . GLN A 1 108 ? 14.607 -1.418 -11.614 1.00 97.56 108 GLN A CA 1
ATOM 887 C C . GLN A 1 108 ? 15.990 -1.794 -12.153 1.00 97.56 108 GLN A C 1
ATOM 889 O O . GLN A 1 108 ? 16.205 -1.702 -13.357 1.00 97.56 108 GLN A O 1
ATOM 894 N N . SER A 1 109 ? 16.900 -2.280 -11.307 1.00 97.69 109 SER A N 1
ATOM 895 C CA . SER A 1 109 ? 18.225 -2.747 -11.733 1.00 97.69 109 SER A CA 1
ATOM 896 C C . SER A 1 109 ? 18.140 -3.923 -12.710 1.00 97.69 109 SER A C 1
ATOM 898 O O . SER A 1 109 ? 18.867 -3.952 -13.700 1.00 97.69 109 SER A O 1
ATOM 900 N N . LYS A 1 110 ? 17.216 -4.872 -12.498 1.00 96.81 110 LYS A N 1
ATOM 901 C CA . LYS A 1 110 ? 16.973 -5.971 -13.452 1.00 96.81 110 LYS A CA 1
ATOM 902 C C . LYS A 1 110 ? 16.466 -5.461 -14.803 1.00 96.81 110 LYS A C 1
ATOM 904 O O . LYS A 1 110 ? 16.877 -5.988 -15.832 1.00 96.81 110 LYS A O 1
ATOM 909 N N . LEU A 1 111 ? 15.592 -4.454 -14.810 1.0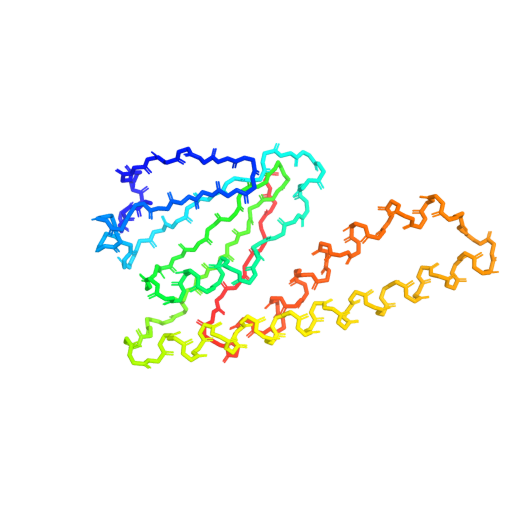0 97.00 111 LEU A N 1
ATOM 910 C CA . LEU A 1 111 ? 15.107 -3.830 -16.044 1.00 97.00 111 LEU A CA 1
ATOM 911 C C . LEU A 1 111 ? 16.219 -3.056 -16.762 1.00 97.00 111 LEU A C 1
ATOM 913 O O . LEU A 1 111 ? 16.382 -3.234 -17.964 1.00 97.00 111 LEU A O 1
ATOM 917 N N . ARG A 1 112 ? 17.043 -2.292 -16.031 1.00 96.94 112 ARG A N 1
ATOM 918 C CA . ARG A 1 112 ? 18.208 -1.584 -16.594 1.00 96.94 112 ARG A CA 1
ATOM 919 C C . ARG A 1 112 ? 19.160 -2.532 -17.316 1.00 96.94 112 ARG A C 1
ATOM 921 O O . ARG A 1 112 ? 19.472 -2.295 -18.473 1.00 96.94 112 ARG A O 1
ATOM 928 N N . ARG A 1 113 ? 19.494 -3.673 -16.703 1.00 97.81 113 ARG A N 1
ATOM 929 C CA . ARG A 1 113 ? 20.327 -4.706 -17.345 1.00 97.81 113 ARG A CA 1
ATOM 930 C C . ARG A 1 113 ? 19.724 -5.254 -18.641 1.00 97.81 113 ARG A C 1
ATOM 932 O O . ARG A 1 113 ? 20.457 -5.645 -19.542 1.00 97.81 113 ARG A O 1
ATOM 939 N N . LYS A 1 114 ? 18.392 -5.327 -18.760 1.00 97.44 114 LYS A N 1
ATOM 940 C CA . LYS A 1 114 ? 17.749 -5.737 -20.022 1.00 97.44 114 LYS A CA 1
ATOM 941 C C . LYS A 1 114 ? 17.928 -4.679 -21.108 1.00 97.44 114 LYS A C 1
ATOM 943 O O . LYS A 1 114 ? 18.125 -5.061 -22.255 1.00 97.44 114 LYS A O 1
ATOM 948 N N . VAL A 1 115 ? 17.884 -3.398 -20.741 1.00 97.00 115 VAL A N 1
ATOM 949 C CA . VAL A 1 115 ? 18.141 -2.286 -21.665 1.00 97.00 115 VAL A CA 1
ATOM 950 C C . VAL A 1 115 ? 19.599 -2.272 -22.112 1.00 97.00 115 VAL A C 1
ATOM 952 O O . VAL A 1 115 ? 19.864 -2.249 -23.307 1.00 97.00 115 VAL A O 1
ATOM 955 N N . GLU A 1 116 ? 20.534 -2.379 -21.168 1.00 97.44 116 GLU A N 1
ATOM 956 C CA . GLU A 1 116 ? 21.979 -2.432 -21.443 1.00 97.44 116 GLU A CA 1
ATOM 957 C C . GLU A 1 116 ? 22.345 -3.585 -22.391 1.00 97.44 116 GLU A C 1
ATOM 959 O O . GLU A 1 116 ? 23.159 -3.418 -23.291 1.00 97.44 116 GLU A O 1
ATOM 964 N N . ASN A 1 117 ? 21.682 -4.736 -22.247 1.00 97.62 117 ASN A N 1
ATOM 965 C CA . ASN A 1 117 ? 21.893 -5.907 -23.102 1.00 97.62 117 ASN A CA 1
ATOM 966 C C . ASN A 1 117 ? 21.064 -5.893 -24.403 1.00 97.62 117 ASN A C 1
ATOM 968 O O . ASN A 1 117 ? 20.947 -6.932 -25.052 1.00 97.62 117 ASN A O 1
ATOM 972 N N . GLY A 1 118 ? 20.406 -4.780 -24.747 1.00 97.12 118 GLY A N 1
ATOM 973 C CA . GLY A 1 118 ? 19.599 -4.647 -25.968 1.00 97.12 118 GLY A CA 1
ATOM 974 C C . GLY A 1 118 ? 18.325 -5.504 -26.010 1.00 97.12 118 GLY A C 1
ATOM 975 O O . GLY A 1 118 ? 17.694 -5.621 -27.054 1.00 97.12 118 GLY A O 1
ATOM 976 N N . ARG A 1 119 ? 17.916 -6.107 -24.885 1.00 97.06 119 ARG A N 1
ATOM 977 C CA . ARG A 1 119 ? 16.714 -6.963 -24.773 1.00 97.06 119 ARG A CA 1
ATOM 978 C C . ARG A 1 119 ? 15.436 -6.177 -24.464 1.00 97.06 119 ARG A C 1
ATOM 980 O O . ARG A 1 119 ? 14.384 -6.781 -24.265 1.00 97.06 119 ARG A O 1
ATOM 987 N N . MET A 1 120 ? 15.548 -4.863 -24.297 1.00 97.06 120 MET A N 1
ATOM 988 C CA . MET A 1 120 ? 14.458 -3.958 -23.943 1.00 97.06 120 MET A CA 1
ATOM 989 C C . MET A 1 120 ? 14.827 -2.534 -24.354 1.00 97.06 120 MET A C 1
ATOM 991 O O . MET A 1 120 ? 15.957 -2.100 -24.158 1.00 97.06 120 MET A O 1
ATOM 995 N N . THR A 1 121 ? 13.870 -1.777 -24.867 1.00 97.50 121 THR A N 1
ATOM 996 C CA . THR A 1 121 ? 14.039 -0.346 -25.135 1.00 97.50 121 THR A CA 1
ATOM 997 C C . THR A 1 121 ? 13.816 0.491 -23.864 1.00 97.50 121 THR A C 1
ATOM 999 O O . THR A 1 121 ? 13.063 0.089 -22.969 1.00 97.50 121 THR A O 1
ATOM 10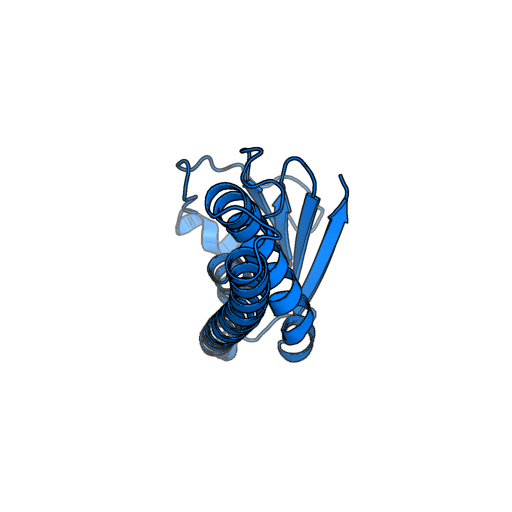02 N N . PRO A 1 122 ? 14.382 1.708 -23.770 1.00 95.62 122 PRO A N 1
ATOM 1003 C CA . PRO A 1 122 ? 14.089 2.621 -22.661 1.00 95.62 122 PRO A CA 1
ATOM 1004 C C . PRO A 1 122 ? 12.590 2.934 -22.493 1.00 95.62 122 PRO A C 1
ATOM 1006 O O . PRO A 1 122 ? 12.098 3.060 -21.369 1.00 95.62 122 PRO A O 1
ATOM 1009 N N . ALA A 1 123 ? 11.841 3.011 -23.600 1.00 95.12 123 ALA A N 1
ATOM 1010 C CA . ALA A 1 123 ? 10.399 3.255 -23.583 1.00 95.12 123 ALA A CA 1
ATOM 1011 C C . ALA A 1 123 ? 9.619 2.085 -22.957 1.00 95.12 123 ALA A C 1
ATOM 1013 O O . ALA A 1 123 ? 8.718 2.300 -22.144 1.00 95.12 123 ALA A O 1
ATOM 1014 N N . GLU A 1 124 ? 9.985 0.843 -23.281 1.00 95.19 124 GLU A N 1
ATOM 1015 C CA . GLU A 1 124 ? 9.400 -0.352 -22.661 1.00 95.19 124 GLU A CA 1
ATOM 1016 C C . GLU A 1 124 ? 9.743 -0.443 -21.176 1.00 95.19 124 GLU A C 1
ATOM 1018 O O . GLU A 1 124 ? 8.868 -0.746 -20.361 1.00 95.19 124 GLU A O 1
ATOM 1023 N N . MET A 1 125 ? 10.987 -0.123 -20.805 1.00 95.88 125 MET A N 1
ATOM 1024 C CA . MET A 1 125 ? 11.395 -0.066 -19.403 1.00 95.88 125 MET A CA 1
ATOM 1025 C C . MET A 1 125 ? 10.521 0.913 -18.616 1.00 95.88 125 MET A C 1
ATOM 1027 O O . MET A 1 125 ? 10.028 0.554 -17.548 1.00 95.88 125 MET A O 1
ATOM 1031 N N . SER A 1 126 ? 10.297 2.122 -19.141 1.00 92.62 126 SER A N 1
ATOM 1032 C CA . SER A 1 126 ? 9.460 3.135 -18.487 1.00 92.62 126 SER A CA 1
ATOM 1033 C C . SER A 1 126 ? 8.050 2.609 -18.186 1.00 92.62 126 SER A C 1
ATOM 1035 O O . SER A 1 126 ? 7.581 2.714 -17.052 1.00 92.62 126 SER A O 1
ATOM 1037 N N . ARG A 1 127 ? 7.416 1.924 -19.150 1.00 90.19 127 ARG A N 1
ATOM 1038 C CA . ARG A 1 127 ? 6.098 1.292 -18.952 1.00 90.19 127 ARG A CA 1
ATOM 1039 C C . ARG A 1 127 ? 6.131 0.206 -17.871 1.00 90.19 127 ARG A C 1
ATOM 1041 O O . ARG A 1 127 ? 5.211 0.113 -17.061 1.00 90.19 127 ARG A O 1
ATOM 1048 N N . GLN A 1 128 ? 7.195 -0.598 -17.823 1.00 94.69 128 GLN A N 1
ATOM 1049 C CA . GLN A 1 128 ? 7.333 -1.672 -16.832 1.00 94.69 128 GLN A CA 1
ATOM 1050 C C . GLN A 1 128 ? 7.662 -1.166 -15.420 1.00 94.69 128 GLN A C 1
ATOM 1052 O O . GLN A 1 128 ? 7.353 -1.859 -14.448 1.00 94.69 128 GLN A O 1
ATOM 1057 N N . LEU A 1 129 ? 8.245 0.028 -15.269 1.00 94.88 129 LEU A N 1
ATOM 1058 C CA . LEU A 1 129 ? 8.574 0.584 -13.952 1.00 94.88 129 LEU A CA 1
ATOM 1059 C C . LEU A 1 129 ? 7.335 0.837 -13.091 1.00 94.88 129 LEU A C 1
ATOM 1061 O O . LEU A 1 129 ? 7.382 0.572 -11.890 1.00 94.88 129 LEU A O 1
ATOM 1065 N N . THR A 1 130 ? 6.227 1.283 -13.686 1.00 91.56 130 THR A N 1
ATOM 1066 C CA . THR A 1 130 ? 4.965 1.504 -12.963 1.00 91.56 130 THR A CA 1
ATOM 1067 C C . THR A 1 130 ? 4.434 0.198 -12.369 1.00 91.56 130 THR A C 1
ATOM 1069 O O . THR A 1 130 ? 4.175 0.123 -11.168 1.00 91.56 130 THR A O 1
ATOM 1072 N N . ALA A 1 131 ? 4.370 -0.868 -13.173 1.00 92.31 131 ALA A N 1
ATOM 1073 C CA . ALA A 1 131 ? 3.961 -2.194 -12.705 1.00 92.31 131 ALA A CA 1
ATOM 1074 C C . ALA A 1 131 ? 4.940 -2.760 -11.660 1.00 92.31 131 ALA A C 1
ATOM 1076 O O . ALA A 1 131 ? 4.532 -3.340 -10.652 1.00 92.31 131 ALA A O 1
ATOM 1077 N N . ALA A 1 132 ? 6.246 -2.547 -11.858 1.00 95.88 132 ALA A N 1
ATOM 1078 C CA . ALA A 1 132 ? 7.264 -2.949 -10.896 1.00 95.88 132 ALA A CA 1
ATOM 1079 C C . ALA A 1 132 ? 7.107 -2.222 -9.553 1.00 95.88 132 ALA A C 1
ATOM 1081 O O . ALA A 1 132 ? 7.362 -2.822 -8.509 1.00 95.88 132 ALA A O 1
ATOM 1082 N N . TRP A 1 133 ? 6.701 -0.949 -9.566 1.00 96.50 133 TRP A N 1
ATOM 1083 C CA . TRP A 1 133 ? 6.431 -0.179 -8.356 1.00 96.50 133 TRP A CA 1
ATOM 1084 C C . TRP A 1 133 ? 5.203 -0.701 -7.611 1.00 96.50 133 TRP A C 1
ATOM 1086 O O . TRP A 1 133 ? 5.313 -1.014 -6.425 1.00 96.50 133 TRP A O 1
ATOM 1096 N N . ALA A 1 134 ? 4.078 -0.880 -8.304 1.00 94.69 134 ALA A N 1
ATOM 1097 C CA . ALA A 1 134 ? 2.856 -1.435 -7.724 1.00 94.69 134 ALA A CA 1
ATOM 1098 C C . ALA A 1 134 ? 3.098 -2.813 -7.070 1.00 94.69 134 ALA A C 1
ATOM 1100 O O . ALA A 1 134 ? 2.782 -3.031 -5.899 1.00 94.69 134 ALA A O 1
ATOM 1101 N N . GLU A 1 135 ? 3.785 -3.720 -7.771 1.00 96.38 135 GLU A N 1
ATOM 1102 C CA . GLU A 1 135 ? 4.105 -5.046 -7.233 1.00 96.38 135 GLU A CA 1
ATOM 1103 C C . GLU A 1 135 ? 5.104 -4.987 -6.061 1.00 96.38 135 GLU A C 1
ATOM 1105 O O . GLU A 1 135 ? 5.067 -5.829 -5.166 1.00 96.38 135 GLU A O 1
ATOM 1110 N N . SER A 1 136 ? 6.012 -4.007 -6.019 1.00 98.06 136 SER A N 1
ATOM 1111 C CA . SER A 1 136 ? 6.901 -3.829 -4.860 1.00 98.06 136 SER A CA 1
ATOM 1112 C C . SER A 1 136 ? 6.155 -3.373 -3.609 1.00 98.06 136 SER A C 1
ATOM 1114 O O . SER A 1 136 ? 6.491 -3.823 -2.515 1.00 98.06 136 SER A O 1
ATOM 1116 N N . GLN A 1 137 ? 5.119 -2.548 -3.754 1.00 97.62 137 GLN A N 1
ATOM 1117 C CA . GLN A 1 137 ? 4.258 -2.157 -2.636 1.00 97.62 137 GLN A CA 1
ATOM 1118 C C . GLN A 1 137 ? 3.463 -3.353 -2.084 1.00 97.62 137 GLN A C 1
ATOM 1120 O O . GLN A 1 137 ? 3.391 -3.536 -0.869 1.00 97.62 137 GLN A O 1
ATOM 1125 N N . HIS A 1 138 ? 2.931 -4.217 -2.959 1.00 96.62 138 HIS A N 1
ATOM 1126 C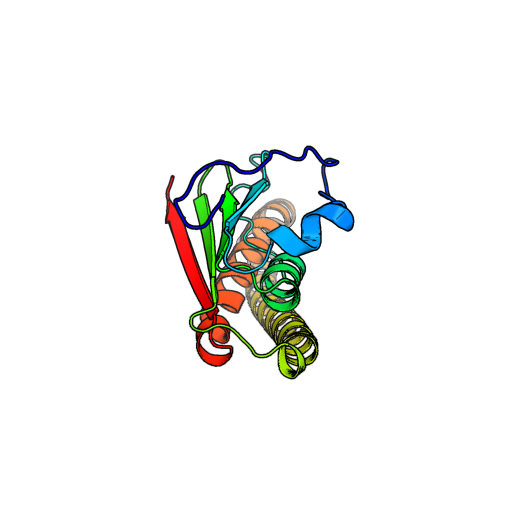 CA . HIS A 1 138 ? 2.275 -5.468 -2.549 1.00 96.62 138 HIS A CA 1
ATOM 1127 C C . HIS A 1 138 ? 3.194 -6.379 -1.742 1.00 96.62 138 HIS A C 1
ATOM 1129 O O . HIS A 1 138 ? 2.821 -6.889 -0.684 1.00 96.62 138 HIS A O 1
ATOM 1135 N N . GLN A 1 139 ? 4.397 -6.608 -2.265 1.00 97.62 139 GLN A N 1
ATOM 1136 C CA . GLN A 1 139 ? 5.383 -7.478 -1.634 1.00 97.62 139 GLN A CA 1
ATOM 1137 C C . GLN A 1 139 ? 5.854 -6.908 -0.294 1.00 97.62 139 GLN A C 1
ATOM 1139 O O . GLN A 1 139 ? 6.033 -7.668 0.656 1.00 97.62 139 GLN A O 1
ATOM 1144 N N . ALA A 1 140 ? 5.986 -5.582 -0.189 1.00 98.06 140 ALA A N 1
ATOM 1145 C CA . ALA A 1 140 ? 6.293 -4.924 1.073 1.00 98.06 140 ALA A CA 1
ATOM 1146 C C . ALA A 1 140 ? 5.211 -5.192 2.129 1.00 98.06 140 ALA A C 1
ATOM 1148 O O . ALA A 1 140 ? 5.558 -5.582 3.242 1.00 98.06 140 ALA A O 1
ATOM 1149 N N . TRP A 1 141 ? 3.921 -5.083 1.783 1.00 98.00 141 TRP A N 1
ATOM 1150 C CA . TRP A 1 141 ? 2.844 -5.407 2.724 1.00 98.00 141 TRP A CA 1
ATOM 1151 C C . TRP A 1 141 ? 2.858 -6.860 3.171 1.00 98.00 141 TRP A C 1
ATOM 1153 O O . TRP A 1 141 ? 2.853 -7.120 4.371 1.00 98.00 141 TRP A O 1
ATOM 1163 N N . ARG A 1 142 ? 2.960 -7.804 2.228 1.00 96.69 142 ARG A N 1
ATOM 1164 C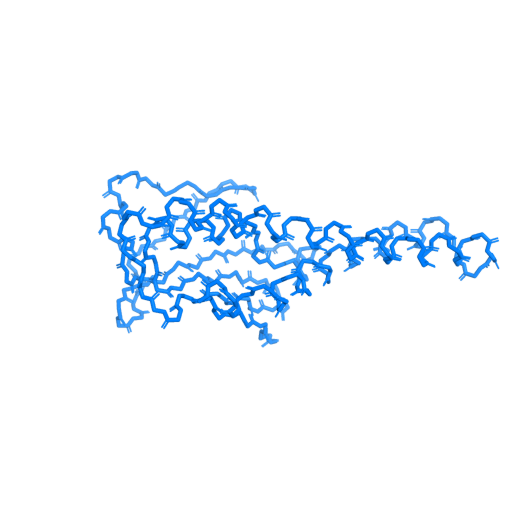 CA . ARG A 1 142 ? 3.050 -9.240 2.547 1.00 96.69 142 ARG A CA 1
ATOM 1165 C C . ARG A 1 142 ? 4.192 -9.563 3.507 1.00 96.69 142 ARG A C 1
ATOM 1167 O O . ARG A 1 142 ? 4.070 -10.478 4.305 1.00 96.69 142 ARG A O 1
ATOM 1174 N N . LYS A 1 143 ? 5.299 -8.824 3.421 1.00 96.75 143 LYS A N 1
ATOM 1175 C CA . LYS A 1 143 ? 6.476 -9.049 4.259 1.00 96.75 143 LYS A CA 1
ATOM 1176 C C . LYS A 1 143 ? 6.317 -8.514 5.681 1.00 96.75 143 LYS A C 1
ATOM 1178 O O . LYS A 1 143 ? 6.916 -9.074 6.593 1.00 96.75 143 LYS A O 1
ATOM 1183 N N . ILE A 1 144 ? 5.597 -7.406 5.870 1.00 97.19 144 ILE A N 1
ATOM 1184 C CA . ILE A 1 144 ? 5.583 -6.717 7.168 1.00 97.19 144 ILE A CA 1
ATOM 1185 C C . ILE A 1 144 ? 4.272 -6.840 7.939 1.00 97.19 144 ILE A C 1
ATOM 1187 O O . ILE A 1 144 ? 4.313 -6.627 9.147 1.00 97.19 144 ILE A O 1
ATOM 1191 N N . ALA A 1 145 ? 3.150 -7.142 7.277 1.00 96.38 145 ALA A N 1
ATOM 1192 C CA . ALA A 1 145 ? 1.819 -7.040 7.875 1.00 96.38 145 ALA A CA 1
ATOM 1193 C C . ALA A 1 145 ? 1.703 -7.859 9.171 1.00 96.38 145 ALA A C 1
ATOM 1195 O O . ALA A 1 145 ? 1.464 -7.281 10.231 1.00 96.38 145 ALA A O 1
ATOM 1196 N N . ASP A 1 146 ? 1.994 -9.160 9.111 1.00 94.94 146 ASP A N 1
ATOM 1197 C CA . ASP A 1 146 ? 1.808 -10.070 10.250 1.00 94.94 146 ASP A CA 1
ATOM 1198 C C . ASP A 1 146 ? 2.629 -9.652 11.480 1.00 94.94 146 ASP A C 1
ATOM 1200 O O . ASP A 1 146 ? 2.137 -9.680 12.607 1.00 94.94 146 ASP A O 1
ATOM 1204 N N . ARG A 1 147 ? 3.865 -9.180 11.268 1.00 94.56 147 ARG A N 1
ATOM 1205 C CA . ARG A 1 147 ? 4.757 -8.709 12.343 1.00 94.56 147 ARG A CA 1
ATOM 1206 C C . ARG A 1 147 ? 4.197 -7.496 13.090 1.00 94.56 147 ARG A C 1
ATOM 1208 O O . ARG A 1 147 ? 4.513 -7.312 14.259 1.00 94.56 147 ARG A O 1
ATOM 1215 N N . PHE A 1 148 ? 3.397 -6.670 12.421 1.00 94.44 148 PHE A N 1
ATOM 1216 C CA . PHE A 1 148 ? 2.737 -5.510 13.021 1.00 94.44 148 PHE A CA 1
ATOM 1217 C C . PHE A 1 148 ? 1.292 -5.802 13.446 1.00 94.44 148 PHE A C 1
ATOM 1219 O O . PHE A 1 148 ? 0.540 -4.875 13.730 1.00 94.44 148 PHE A O 1
ATOM 1226 N N . GLY A 1 149 ? 0.881 -7.075 13.480 1.00 94.06 149 GLY A N 1
ATOM 1227 C CA . GLY A 1 149 ? -0.491 -7.443 13.822 1.00 94.06 149 GLY A CA 1
ATOM 1228 C C . GLY A 1 149 ? -1.509 -6.992 12.773 1.00 94.06 149 GLY A C 1
ATOM 1229 O O . GLY A 1 149 ? -2.679 -6.807 13.097 1.00 94.06 149 GLY A O 1
ATOM 1230 N N . LEU A 1 150 ? -1.081 -6.809 11.524 1.00 96.06 150 LEU A N 1
ATOM 1231 C CA . LEU A 1 150 ? -1.941 -6.489 10.391 1.00 96.06 150 LEU A CA 1
ATOM 1232 C C . LEU A 1 150 ? -2.163 -7.743 9.549 1.00 96.06 150 LEU A C 1
ATOM 1234 O O . LEU A 1 150 ? -1.263 -8.562 9.394 1.00 96.06 150 LEU A O 1
ATOM 1238 N N . ARG A 1 151 ? -3.334 -7.861 8.928 1.00 96.88 151 ARG A N 1
ATOM 1239 C CA . ARG A 1 151 ? -3.596 -8.865 7.889 1.00 96.88 151 ARG A CA 1
ATOM 1240 C C . ARG A 1 151 ? -3.784 -8.165 6.566 1.00 96.88 151 ARG A C 1
ATOM 1242 O O . ARG A 1 151 ? -4.628 -7.282 6.461 1.00 96.88 151 ARG A O 1
ATOM 1249 N N . TYR A 1 152 ? -3.022 -8.568 5.557 1.00 97.44 152 TYR A N 1
ATOM 1250 C CA . TYR A 1 152 ? -3.087 -7.990 4.219 1.00 97.44 152 TYR A CA 1
ATOM 1251 C C . TYR A 1 152 ? -3.582 -9.011 3.193 1.00 97.44 152 TYR A C 1
ATOM 1253 O O . TYR A 1 152 ? -3.064 -10.126 3.118 1.00 97.44 152 TYR A O 1
ATOM 1261 N N . LYS A 1 153 ? -4.545 -8.618 2.351 1.00 96.56 153 LYS A N 1
ATOM 1262 C CA . LYS A 1 153 ? -5.095 -9.474 1.292 1.00 96.56 153 LYS A CA 1
ATOM 1263 C C . LYS A 1 153 ? -5.242 -8.720 -0.029 1.00 96.56 153 LYS A C 1
ATOM 1265 O O . LYS A 1 153 ? -5.621 -7.552 -0.063 1.00 96.56 153 LYS A O 1
ATOM 1270 N N . ARG A 1 154 ? -4.977 -9.433 -1.126 1.00 96.19 154 ARG A N 1
ATOM 1271 C CA . ARG A 1 154 ? -5.287 -9.033 -2.506 1.00 96.19 154 ARG A CA 1
ATOM 1272 C C . ARG A 1 154 ? -6.301 -10.017 -3.076 1.00 96.19 154 ARG A C 1
ATOM 1274 O O . ARG A 1 154 ? -6.011 -11.208 -3.137 1.00 96.19 154 ARG A O 1
ATOM 1281 N N . GLU A 1 155 ? -7.440 -9.514 -3.526 1.00 95.56 155 GLU A N 1
ATOM 1282 C CA . GLU A 1 155 ? -8.519 -10.290 -4.138 1.00 95.56 155 GLU A CA 1
ATOM 1283 C C . GLU A 1 155 ? -8.731 -9.830 -5.580 1.00 95.56 155 GLU A C 1
ATOM 1285 O O . GLU A 1 155 ? -8.739 -8.629 -5.852 1.00 95.56 155 GLU A O 1
ATOM 1290 N N . LYS A 1 156 ? -8.891 -10.777 -6.509 1.00 93.12 156 LYS A N 1
ATOM 1291 C CA . LYS A 1 156 ? -9.280 -10.473 -7.891 1.00 93.12 156 LYS A CA 1
ATOM 1292 C C . LYS A 1 156 ? -10.762 -10.096 -7.929 1.00 93.12 156 LYS A C 1
ATOM 1294 O O . LYS A 1 156 ? -11.548 -10.688 -7.190 1.00 93.12 156 LYS A O 1
ATOM 1299 N N . ARG A 1 157 ? -11.105 -9.103 -8.749 1.00 83.44 157 ARG A N 1
ATOM 1300 C CA . ARG A 1 157 ? -12.490 -8.709 -9.024 1.00 83.44 157 ARG A CA 1
ATOM 1301 C C . ARG A 1 157 ? -12.986 -9.289 -10.338 1.00 83.44 157 ARG A C 1
ATOM 1303 O O . ARG A 1 157 ? -12.134 -9.575 -11.212 1.00 83.44 157 ARG A O 1
#

Sequence (157 aa):
MDEHGNEMWRIAGRRTSVSIPTEKHQQLPGNILVHNHPQEQNADFTLSDADAQFLIQHGLRQIRAVTPKYRFLMELARPLEDTQRADTAERVAREWLRNARTLHREKQSKLRRKVENGRMTPAEMSRQLTAAWAESQHQAWRKIADRFGLRYKREKR

Foldseek 3Di:
DALVPDDPDDFDDDLVDTDDDPVCLLRQAAAEAEDENEDPLCQLAEDALVQLLSCQQSNHQKYWYHYPWKIKIKGQLDGDDNVCRNVLSVVLNVQLVVQLVVQLVVVLVVLVVCCVVVNDPPVRSVVVSSVSSSVSSVVSCVVCQVVSRMDIDMGTD

Radius of gyration: 17.35 Å; chains: 1; bounding box: 46×26×50 Å

pLDDT: mean 92.13, std 6.44, range [68.56, 98.31]

Secondary structure (DSSP, 8-state):
--TTS--------BTTB----GGGGGG-TT-EEEEE--SGGGTT----HHHHHHHHHTT-SEEEEE-SSEEEEEEESSPPPHHHHHHHHHHHHHHHHHHHHHHHHHHHHHHHHHHHTTSS-HHHHHHHHHHHHHHHHHHHHHHHTGGGTEEEEEEE-